Protein AF-A0A7Z3CGA5-F1 (afdb_monomer)

Foldseek 3Di:
DPPLVLLLLLLLLVLVVLLVCLVVCVVVVDDPVVSVVSNVVSVVQNVCCVVVVDGPSPDDPVPVVSVVVSVVSVVVVVVVVD

Sequence (82 aa):
MLLQQQQRHYDRLHHEKRLADLASGQFNHFGRHERLMLETGSKECLRLIREQGMSTNSVDVRDTEHLAVLDAFETTTNTSSA

Radius of gyration: 13.12 Å; Cα contacts (8 Å, |Δi|>4): 58; chains: 1; bounding box: 28×29×33 Å

Structure (mmCIF, N/CA/C/O backbone):
data_AF-A0A7Z3CGA5-F1
#
_entry.id   AF-A0A7Z3CGA5-F1
#
loop_
_atom_site.group_PDB
_atom_site.id
_atom_site.type_symbol
_atom_site.label_atom_id
_atom_site.label_alt_id
_atom_site.label_comp_id
_atom_site.label_asym_id
_atom_site.label_entity_id
_atom_site.label_seq_id
_atom_site.pdbx_PDB_ins_code
_atom_site.Cartn_x
_atom_site.Cartn_y
_atom_site.Cart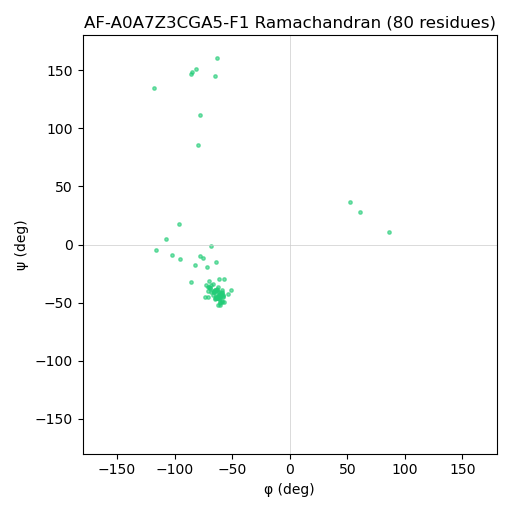n_z
_atom_site.occupancy
_atom_site.B_iso_or_equiv
_atom_site.auth_seq_id
_atom_site.auth_comp_id
_atom_site.auth_asym_id
_atom_site.auth_atom_id
_atom_site.pdbx_PDB_model_num
ATOM 1 N N . MET A 1 1 ? -14.286 -1.782 14.232 1.00 60.88 1 MET A N 1
ATOM 2 C CA . MET A 1 1 ? -13.074 -0.931 14.215 1.00 60.88 1 MET A CA 1
ATOM 3 C C . MET A 1 1 ? -13.501 0.524 14.268 1.00 60.88 1 MET A C 1
ATOM 5 O O . MET A 1 1 ? -14.544 0.844 13.713 1.00 60.88 1 MET A O 1
A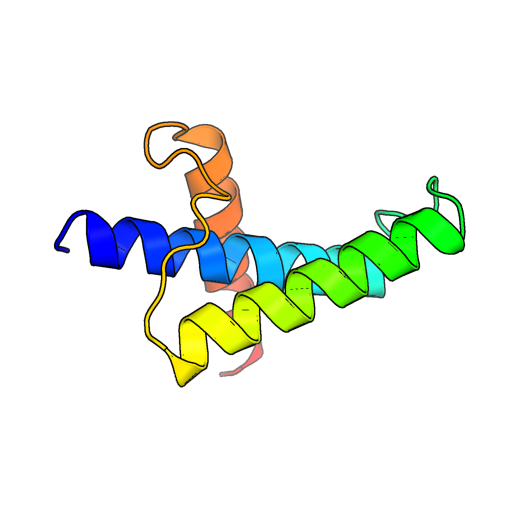TOM 9 N N . LEU A 1 2 ? -12.733 1.401 14.917 1.00 86.25 2 LEU A N 1
ATOM 10 C CA . LEU A 1 2 ? -12.907 2.850 14.747 1.00 86.25 2 LEU A CA 1
ATOM 11 C C . LEU A 1 2 ? -12.564 3.223 13.292 1.00 86.25 2 LEU A C 1
ATOM 13 O O . LEU A 1 2 ? -11.637 2.640 12.733 1.00 86.25 2 LEU A O 1
ATOM 17 N N . LEU A 1 3 ? -13.254 4.197 12.686 1.00 87.38 3 LEU A N 1
ATOM 18 C CA . LEU A 1 3 ? -13.051 4.590 11.276 1.00 87.38 3 LEU A CA 1
ATOM 19 C C . LEU A 1 3 ? -11.571 4.858 10.938 1.00 87.38 3 LEU A C 1
ATOM 21 O O . LEU A 1 3 ? -11.070 4.425 9.907 1.00 87.38 3 LEU A O 1
ATOM 25 N N . GLN A 1 4 ? -10.833 5.491 11.854 1.00 87.81 4 GLN A N 1
ATOM 26 C CA . GLN A 1 4 ? -9.395 5.727 11.693 1.00 87.81 4 GLN A CA 1
ATOM 27 C C . GLN A 1 4 ? -8.553 4.441 11.713 1.00 87.81 4 GLN A C 1
ATOM 29 O O . GLN A 1 4 ? -7.539 4.364 11.029 1.00 87.81 4 GLN A O 1
ATOM 34 N N . GLN A 1 5 ? -8.941 3.428 12.494 1.00 91.94 5 GLN A N 1
ATOM 35 C CA . GLN A 1 5 ? -8.254 2.131 12.489 1.00 91.94 5 GLN A CA 1
ATOM 36 C C . GLN A 1 5 ? -8.480 1.407 11.161 1.00 91.94 5 GLN A C 1
ATOM 38 O O . GLN A 1 5 ? -7.531 0.858 10.609 1.00 91.94 5 GLN A O 1
ATOM 43 N N . GLN A 1 6 ? -9.708 1.463 10.639 1.00 93.50 6 GLN A N 1
ATOM 44 C CA . GLN A 1 6 ? -10.050 0.897 9.337 1.00 93.50 6 GLN A CA 1
ATOM 45 C C . GLN A 1 6 ? -9.266 1.584 8.212 1.00 93.50 6 GLN A C 1
ATOM 47 O O . GLN A 1 6 ? -8.643 0.904 7.404 1.00 93.50 6 GLN A O 1
ATOM 52 N N . GLN A 1 7 ? -9.204 2.921 8.214 1.00 96.06 7 GLN A N 1
ATOM 53 C CA . GLN A 1 7 ? -8.420 3.679 7.236 1.00 96.06 7 GLN A CA 1
ATOM 54 C C . GLN A 1 7 ? -6.946 3.262 7.240 1.00 96.06 7 GLN A C 1
ATOM 56 O O . GLN A 1 7 ? -6.383 2.964 6.192 1.00 96.06 7 GLN A O 1
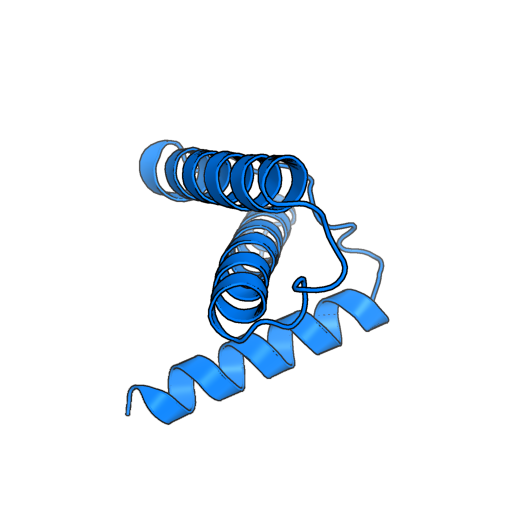ATOM 61 N N . ARG A 1 8 ? -6.313 3.195 8.418 1.00 95.56 8 ARG A N 1
ATOM 62 C CA . ARG A 1 8 ? -4.901 2.794 8.525 1.00 95.56 8 ARG A CA 1
ATOM 63 C C . ARG A 1 8 ? -4.654 1.367 8.070 1.00 95.56 8 ARG A C 1
ATOM 65 O O . ARG A 1 8 ? -3.623 1.093 7.464 1.00 95.56 8 ARG A O 1
ATOM 72 N N . HIS A 1 9 ? -5.574 0.465 8.395 1.00 96.06 9 HIS A N 1
ATOM 73 C CA . HIS A 1 9 ? -5.479 -0.927 7.992 1.00 96.06 9 HIS A CA 1
ATOM 74 C C . HIS A 1 9 ? -5.462 -1.053 6.463 1.00 96.06 9 HIS A C 1
ATOM 76 O O . HIS A 1 9 ? -4.535 -1.656 5.922 1.00 96.06 9 HIS A O 1
ATOM 82 N N . TYR A 1 10 ? -6.406 -0.411 5.773 1.00 97.25 10 TYR A N 1
ATOM 83 C CA . TYR A 1 10 ? -6.472 -0.468 4.314 1.00 97.25 10 TYR A CA 1
ATOM 84 C C . TYR A 1 10 ? -5.378 0.341 3.620 1.00 97.25 10 TYR A C 1
ATOM 86 O O . TYR A 1 10 ? -4.827 -0.125 2.626 1.00 97.25 10 TYR A O 1
ATOM 94 N N . ASP A 1 11 ? -4.972 1.484 4.176 1.00 97.31 11 ASP A N 1
ATOM 95 C CA . ASP A 1 11 ? -3.798 2.211 3.688 1.00 97.31 11 ASP A CA 1
ATOM 96 C C . ASP A 1 11 ? -2.540 1.328 3.744 1.00 97.31 11 ASP A C 1
ATOM 98 O O . ASP A 1 11 ? -1.769 1.287 2.785 1.00 97.31 11 ASP A O 1
ATOM 102 N N . ARG A 1 12 ? -2.333 0.583 4.841 1.00 97.69 12 ARG A N 1
ATOM 103 C CA . ARG A 1 12 ? -1.209 -0.358 4.958 1.00 97.69 12 ARG A CA 1
ATOM 104 C C . ARG A 1 12 ? -1.287 -1.433 3.874 1.00 97.69 12 ARG A C 1
ATOM 106 O O . ARG A 1 12 ? -0.298 -1.628 3.170 1.00 97.69 12 ARG A O 1
ATOM 113 N N . LEU A 1 13 ? -2.434 -2.103 3.740 1.00 98.00 13 LEU A N 1
ATOM 114 C CA . LEU A 1 13 ? -2.611 -3.178 2.758 1.00 98.00 13 LEU A CA 1
ATOM 115 C C . LEU A 1 13 ? -2.370 -2.691 1.330 1.00 98.00 13 LEU A C 1
ATOM 117 O O . LEU A 1 13 ? -1.708 -3.374 0.556 1.00 98.00 13 LEU A O 1
ATOM 121 N N . HIS A 1 14 ? -2.839 -1.491 0.996 1.00 98.00 14 HIS A N 1
ATOM 122 C CA . HIS A 1 14 ? -2.611 -0.872 -0.307 1.00 98.00 14 HIS A CA 1
ATOM 123 C C . HIS A 1 14 ? -1.124 -0.695 -0.624 1.00 98.00 14 HIS A C 1
ATOM 125 O O . HIS A 1 14 ? -0.661 -1.093 -1.696 1.00 98.00 14 HIS A O 1
ATOM 131 N N . HIS A 1 15 ? -0.350 -0.136 0.311 1.00 98.06 15 HIS A N 1
ATOM 132 C CA . HIS A 1 15 ? 1.086 0.072 0.099 1.00 98.06 15 HIS A CA 1
ATOM 133 C C . HIS A 1 15 ? 1.868 -1.249 0.085 1.00 98.06 15 HIS A C 1
ATOM 135 O O . HIS A 1 15 ? 2.783 -1.399 -0.723 1.00 98.06 15 HIS A O 1
ATOM 141 N N . GLU A 1 16 ? 1.497 -2.226 0.917 1.00 97.88 16 GLU A N 1
ATOM 142 C CA . GLU A 1 16 ? 2.104 -3.567 0.913 1.00 97.88 16 GLU A CA 1
ATOM 143 C C . GLU A 1 16 ? 1.822 -4.313 -0.393 1.00 97.88 16 GLU A C 1
ATOM 145 O O . GLU A 1 16 ? 2.753 -4.829 -1.018 1.00 97.88 16 GLU A O 1
ATOM 150 N N . LYS A 1 17 ? 0.569 -4.293 -0.861 1.00 97.31 17 LYS A N 1
ATOM 151 C CA . LYS A 1 17 ? 0.189 -4.881 -2.144 1.00 97.31 17 LYS A CA 1
ATOM 152 C C . LYS A 1 17 ? 0.941 -4.217 -3.290 1.00 97.31 17 LYS A C 1
ATOM 154 O O . LYS A 1 17 ? 1.519 -4.913 -4.115 1.00 97.31 17 LYS A O 1
ATOM 159 N N . ARG A 1 18 ? 1.015 -2.883 -3.327 1.00 97.31 18 ARG A N 1
ATOM 160 C CA . ARG A 1 18 ? 1.742 -2.173 -4.389 1.00 97.31 18 ARG A CA 1
ATOM 161 C C . ARG A 1 18 ? 3.220 -2.569 -4.440 1.00 97.31 18 ARG A C 1
ATOM 163 O O . ARG A 1 18 ? 3.766 -2.707 -5.532 1.00 97.31 18 ARG A O 1
ATOM 170 N N . LEU A 1 19 ? 3.873 -2.763 -3.293 1.00 97.44 19 LEU A N 1
ATOM 171 C CA . LEU A 1 19 ? 5.258 -3.245 -3.251 1.00 97.44 19 LEU A CA 1
ATOM 172 C C . LEU A 1 19 ? 5.382 -4.687 -3.768 1.00 97.44 19 LEU A C 1
ATOM 174 O O . LEU A 1 19 ? 6.319 -4.978 -4.512 1.00 97.44 19 LEU A O 1
ATOM 178 N N . ALA A 1 20 ? 4.433 -5.568 -3.437 1.00 96.12 20 ALA A N 1
ATOM 179 C CA . ALA A 1 20 ? 4.386 -6.928 -3.976 1.00 96.12 20 ALA A CA 1
ATOM 180 C C . ALA A 1 20 ? 4.154 -6.936 -5.501 1.00 96.12 20 ALA A C 1
ATOM 182 O O . ALA A 1 20 ? 4.865 -7.614 -6.243 1.00 96.12 20 ALA A O 1
ATOM 183 N N . ASP A 1 21 ? 3.225 -6.117 -5.987 1.00 95.69 21 ASP A N 1
ATOM 184 C CA . ASP A 1 21 ? 2.925 -5.934 -7.407 1.00 95.69 21 ASP A CA 1
ATOM 185 C C . ASP A 1 21 ? 4.151 -5.381 -8.169 1.00 95.69 21 ASP A C 1
ATOM 187 O O . ASP A 1 21 ? 4.478 -5.851 -9.262 1.00 95.69 21 ASP A O 1
ATOM 191 N N . LEU A 1 22 ? 4.890 -4.428 -7.580 1.00 95.00 22 LEU A N 1
ATOM 192 C CA . LEU A 1 22 ? 6.159 -3.918 -8.122 1.00 95.00 22 LEU A CA 1
ATOM 193 C C . LEU A 1 22 ? 7.218 -5.024 -8.219 1.00 95.00 22 LEU A C 1
ATOM 195 O O . LEU A 1 22 ? 7.869 -5.145 -9.257 1.00 95.00 22 LEU A O 1
ATOM 199 N N . ALA A 1 23 ? 7.363 -5.846 -7.177 1.00 94.06 23 ALA A N 1
ATOM 200 C CA . ALA A 1 23 ? 8.321 -6.950 -7.147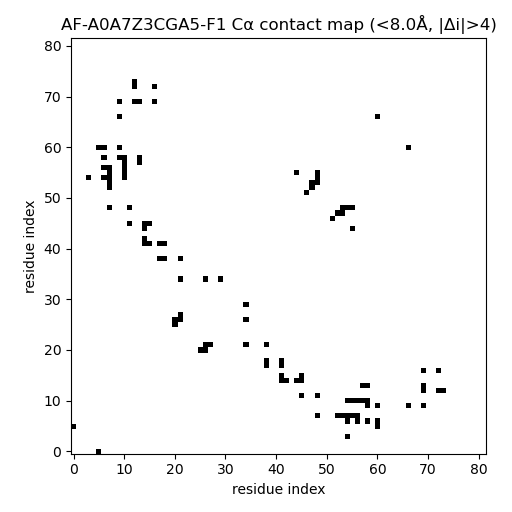 1.00 94.06 23 ALA A CA 1
ATOM 201 C C . ALA A 1 23 ? 7.963 -8.078 -8.133 1.00 94.06 23 ALA A C 1
ATOM 203 O O . ALA A 1 23 ? 8.855 -8.672 -8.735 1.00 94.06 23 ALA A O 1
ATOM 204 N N . SER A 1 24 ? 6.669 -8.342 -8.338 1.00 93.88 24 SER A N 1
ATOM 205 C CA . SER A 1 24 ? 6.175 -9.347 -9.293 1.00 93.88 24 SER A CA 1
ATOM 206 C C . SER A 1 24 ? 6.269 -8.907 -10.761 1.00 93.88 24 SER A C 1
ATOM 208 O O . SER A 1 24 ? 6.105 -9.722 -11.667 1.00 93.88 24 SER A O 1
ATOM 210 N N . GLY A 1 25 ? 6.542 -7.623 -11.015 1.00 91.81 25 GLY A N 1
ATOM 211 C CA . GLY A 1 25 ? 6.639 -7.068 -12.363 1.00 91.81 25 GLY A CA 1
ATOM 212 C C . GLY A 1 25 ? 5.308 -6.610 -12.969 1.00 91.81 25 GLY A C 1
ATOM 213 O O . GLY A 1 25 ? 5.279 -6.256 -14.148 1.00 91.81 25 GLY A O 1
ATOM 21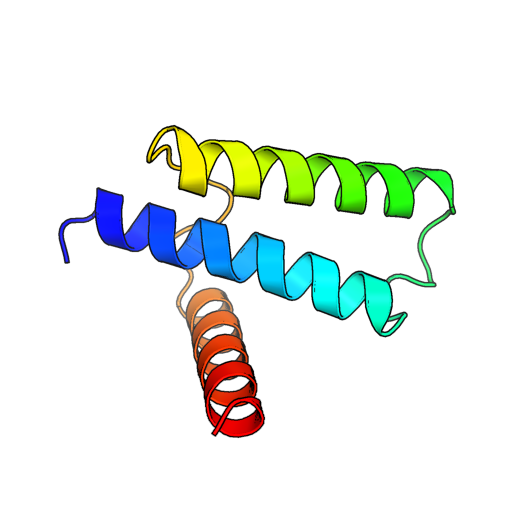4 N N . GLN A 1 26 ? 4.223 -6.536 -12.190 1.00 91.31 26 GLN A N 1
ATOM 215 C CA . GLN A 1 26 ? 2.916 -6.045 -12.658 1.00 91.31 26 GLN A CA 1
ATOM 216 C C . GLN A 1 26 ? 2.993 -4.614 -13.230 1.00 91.31 26 GLN A C 1
ATOM 218 O O . GLN A 1 26 ? 2.273 -4.255 -14.163 1.00 91.31 26 GLN A O 1
ATOM 223 N N . PHE A 1 27 ? 3.931 -3.810 -12.727 1.00 90.94 27 PHE A N 1
ATOM 224 C CA . PHE A 1 27 ? 4.184 -2.437 -13.168 1.00 90.94 27 PHE A CA 1
ATOM 225 C C . PHE A 1 27 ? 5.311 -2.300 -14.203 1.00 90.94 27 PHE A C 1
ATOM 227 O O . PHE A 1 27 ? 5.823 -1.204 -14.407 1.00 90.94 27 PHE A O 1
ATOM 234 N N . ASN A 1 28 ? 5.727 -3.376 -14.880 1.00 91.31 28 ASN A N 1
ATOM 235 C CA . ASN A 1 28 ? 6.811 -3.311 -15.875 1.00 91.31 28 ASN A CA 1
ATOM 236 C C . ASN A 1 28 ? 6.494 -2.441 -17.103 1.00 91.31 28 ASN A C 1
ATOM 238 O O . ASN A 1 28 ? 7.410 -2.080 -17.838 1.00 91.31 28 ASN A O 1
ATOM 242 N N . HIS A 1 29 ? 5.223 -2.092 -17.313 1.00 93.31 29 HIS A N 1
ATOM 243 C CA . HIS A 1 29 ? 4.806 -1.126 -18.326 1.00 93.31 29 HIS A CA 1
ATOM 244 C C . HIS A 1 29 ? 5.184 0.324 -17.964 1.00 93.31 29 HIS A C 1
ATOM 246 O O . HIS A 1 29 ? 5.246 1.167 -18.854 1.00 93.31 29 HIS A O 1
ATOM 252 N N . PHE A 1 30 ? 5.463 0.616 -16.688 1.00 91.50 30 PHE A N 1
ATOM 253 C CA . PHE A 1 30 ? 5.969 1.913 -16.244 1.00 91.50 30 PHE A CA 1
ATOM 254 C C . PHE A 1 30 ? 7.479 2.047 -16.443 1.00 91.50 30 PHE A C 1
ATOM 256 O O . PHE A 1 30 ? 8.252 1.086 -16.346 1.00 91.50 30 PHE A O 1
ATOM 263 N N . GLY A 1 31 ? 7.924 3.285 -16.648 1.00 94.56 31 GLY A N 1
ATOM 264 C CA . GLY A 1 31 ? 9.338 3.619 -16.720 1.00 94.56 31 GLY A CA 1
ATOM 265 C C . GLY A 1 31 ? 10.073 3.335 -15.404 1.00 94.56 31 GLY A C 1
ATOM 266 O O . GLY A 1 31 ? 9.490 3.247 -14.321 1.00 94.56 31 GLY A O 1
ATOM 267 N N . ARG A 1 32 ? 11.410 3.226 -15.462 1.00 94.31 32 ARG A N 1
ATOM 268 C CA . ARG A 1 32 ? 12.248 3.025 -14.259 1.00 94.31 32 ARG A CA 1
ATOM 269 C C . ARG A 1 32 ? 11.993 4.090 -13.189 1.00 94.31 32 ARG A C 1
ATOM 271 O O . ARG A 1 32 ? 11.932 3.752 -12.012 1.00 94.31 32 ARG A O 1
ATOM 278 N N . HIS A 1 33 ? 11.876 5.350 -13.599 1.00 95.62 33 HIS A N 1
ATOM 279 C CA . HIS A 1 33 ? 11.671 6.461 -12.675 1.00 95.62 33 HIS A CA 1
ATOM 280 C C . HIS A 1 33 ? 10.326 6.357 -11.941 1.00 95.62 33 HIS A C 1
ATOM 282 O O . HIS A 1 33 ? 10.292 6.451 -10.720 1.00 95.62 33 HIS A O 1
ATOM 288 N N . GLU A 1 34 ? 9.243 6.075 -12.665 1.00 95.75 34 GLU A N 1
ATOM 289 C CA . GLU A 1 34 ? 7.894 5.938 -12.100 1.00 95.75 34 GLU A CA 1
ATOM 290 C C . GLU A 1 34 ? 7.817 4.792 -11.089 1.00 95.75 34 GLU A C 1
ATOM 292 O O . GLU A 1 34 ? 7.315 4.972 -9.981 1.00 95.75 34 GLU A O 1
ATOM 297 N N . ARG A 1 35 ? 8.398 3.632 -11.422 1.00 96.62 35 ARG A N 1
ATOM 298 C CA . ARG A 1 35 ? 8.471 2.494 -10.493 1.00 96.62 35 ARG A CA 1
ATOM 299 C C . ARG A 1 35 ? 9.225 2.848 -9.212 1.00 96.62 35 ARG A C 1
ATOM 301 O O . ARG A 1 35 ? 8.753 2.520 -8.129 1.00 96.62 35 ARG A O 1
ATOM 308 N N . LEU A 1 36 ? 10.352 3.559 -9.323 1.00 96.44 36 LEU A N 1
ATOM 309 C CA . LEU A 1 36 ? 11.138 3.985 -8.160 1.00 96.44 36 LEU A CA 1
ATOM 310 C C . LEU A 1 36 ? 10.368 4.980 -7.279 1.00 96.44 36 LEU A C 1
ATOM 312 O O . LEU A 1 36 ? 10.442 4.893 -6.054 1.00 96.44 36 LEU A O 1
ATOM 316 N N . MET A 1 37 ? 9.620 5.902 -7.889 1.00 97.25 37 MET A N 1
ATOM 317 C CA . MET A 1 37 ? 8.770 6.853 -7.168 1.00 97.25 37 MET A CA 1
ATOM 318 C C . MET A 1 37 ? 7.658 6.132 -6.403 1.00 97.25 37 MET A C 1
ATOM 320 O O . MET A 1 37 ? 7.460 6.395 -5.217 1.00 97.25 37 MET A O 1
ATOM 324 N N . LEU A 1 38 ? 6.977 5.179 -7.047 1.00 96.50 38 LEU A N 1
ATOM 325 C CA . LEU A 1 38 ? 5.945 4.359 -6.411 1.00 96.50 38 LEU A CA 1
ATOM 326 C C . LEU A 1 38 ? 6.512 3.518 -5.263 1.00 96.50 38 LEU A C 1
ATOM 328 O O . LEU A 1 38 ? 5.915 3.468 -4.187 1.00 96.50 38 LEU A O 1
ATOM 332 N N . GLU A 1 39 ? 7.666 2.887 -5.471 1.00 97.81 39 GLU A N 1
ATOM 333 C CA . GLU A 1 39 ? 8.336 2.078 -4.454 1.00 97.81 39 GLU A CA 1
ATOM 334 C C . GLU A 1 39 ? 8.742 2.928 -3.244 1.00 97.81 39 GLU A C 1
ATOM 336 O O . GLU A 1 39 ? 8.392 2.607 -2.107 1.00 97.81 39 GLU A O 1
ATOM 341 N N . THR A 1 40 ? 9.440 4.039 -3.488 1.00 97.69 40 THR A N 1
ATOM 342 C CA . THR A 1 40 ? 9.913 4.954 -2.439 1.00 97.69 40 THR A CA 1
ATOM 343 C C . THR A 1 40 ? 8.744 5.544 -1.658 1.00 97.69 40 THR A C 1
ATOM 345 O O . THR A 1 40 ? 8.746 5.503 -0.429 1.00 97.69 40 THR A O 1
ATOM 348 N N . GLY A 1 41 ? 7.714 6.027 -2.360 1.00 97.62 41 GLY A N 1
ATOM 349 C CA . GLY A 1 41 ? 6.524 6.594 -1.732 1.00 97.62 41 GLY A CA 1
ATOM 350 C C . GLY A 1 41 ? 5.796 5.585 -0.846 1.00 97.62 41 GLY A C 1
ATOM 351 O O . GLY A 1 41 ? 5.427 5.904 0.280 1.00 97.62 41 GLY A O 1
ATOM 352 N N . SER A 1 42 ? 5.659 4.339 -1.305 1.00 97.94 42 SER A N 1
ATOM 353 C CA . SER A 1 42 ? 4.963 3.295 -0.539 1.00 97.94 42 SER A CA 1
ATOM 354 C C . SER A 1 42 ? 5.746 2.874 0.706 1.00 97.94 42 SER A C 1
ATOM 356 O O . SER A 1 42 ? 5.153 2.671 1.764 1.00 97.94 42 SER A O 1
ATOM 358 N N . LYS A 1 43 ? 7.083 2.802 0.620 1.00 98.19 43 LYS A N 1
ATOM 359 C CA . LYS A 1 43 ? 7.945 2.538 1.784 1.00 98.19 43 LYS A CA 1
ATOM 360 C C . LYS A 1 43 ? 7.825 3.635 2.839 1.00 98.19 43 LYS A C 1
ATOM 362 O O . LYS A 1 43 ? 7.691 3.323 4.020 1.00 98.19 43 LYS A O 1
ATOM 367 N N . GLU A 1 44 ? 7.829 4.897 2.419 1.00 98.06 44 GLU A N 1
ATOM 368 C CA . GLU A 1 44 ? 7.692 6.024 3.341 1.00 98.06 44 GLU A CA 1
ATOM 369 C C . GLU A 1 44 ? 6.305 6.057 3.996 1.00 98.06 44 GLU A C 1
ATOM 371 O O . GLU A 1 44 ? 6.193 6.195 5.212 1.00 98.06 44 GLU A O 1
ATOM 376 N N . CYS A 1 45 ? 5.238 5.824 3.230 1.00 97.88 45 CYS A N 1
ATOM 377 C CA . CYS A 1 45 ? 3.888 5.703 3.775 1.00 97.88 45 CYS A CA 1
ATOM 378 C C . CYS A 1 45 ? 3.773 4.583 4.820 1.00 97.88 45 CYS A C 1
ATOM 380 O O . CYS A 1 45 ? 3.206 4.798 5.892 1.00 97.88 45 CYS A O 1
ATOM 382 N N . LEU A 1 46 ? 4.343 3.405 4.551 1.00 98.00 46 LEU A N 1
ATOM 383 C CA . LEU A 1 46 ? 4.366 2.307 5.521 1.00 98.00 46 LEU A CA 1
ATOM 384 C C . LEU A 1 46 ? 5.151 2.665 6.781 1.00 98.00 46 LEU A C 1
ATOM 386 O O . LEU A 1 46 ? 4.720 2.311 7.880 1.00 98.00 46 LEU A O 1
ATOM 390 N N . ARG A 1 47 ? 6.267 3.389 6.642 1.00 97.81 47 ARG A N 1
ATOM 391 C CA . ARG A 1 47 ? 7.031 3.908 7.780 1.00 97.81 47 ARG A CA 1
ATOM 392 C C . ARG A 1 47 ? 6.165 4.826 8.647 1.00 97.81 47 ARG A C 1
ATOM 394 O O . ARG A 1 47 ? 6.068 4.597 9.848 1.00 97.81 47 ARG A O 1
ATOM 401 N N . LEU A 1 48 ? 5.465 5.793 8.047 1.00 96.62 48 LEU A N 1
ATOM 402 C CA . LEU A 1 48 ? 4.556 6.705 8.758 1.00 96.62 48 LEU A CA 1
ATOM 403 C C . LEU A 1 48 ? 3.412 5.962 9.468 1.00 96.62 48 LEU A C 1
ATOM 405 O O . LEU A 1 48 ? 3.105 6.254 10.624 1.00 96.62 48 LEU A O 1
ATOM 409 N N . ILE A 1 49 ? 2.804 4.968 8.814 1.00 96.06 49 ILE A N 1
ATOM 410 C CA . ILE A 1 49 ? 1.734 4.159 9.416 1.00 96.06 49 ILE A CA 1
ATOM 411 C C . ILE A 1 49 ? 2.259 3.375 10.628 1.00 96.06 49 ILE A C 1
ATOM 413 O O . ILE A 1 49 ? 1.611 3.363 11.674 1.00 96.06 49 ILE A O 1
ATOM 417 N N . ARG A 1 50 ? 3.426 2.727 10.504 1.00 95.06 50 ARG A N 1
ATOM 418 C CA . ARG A 1 50 ? 3.997 1.855 11.546 1.00 95.06 50 ARG A CA 1
ATOM 419 C C . ARG A 1 50 ? 4.566 2.636 12.727 1.00 95.06 50 ARG A C 1
ATOM 421 O O . ARG A 1 50 ? 4.318 2.267 13.868 1.00 95.06 50 ARG A O 1
ATOM 428 N N . GLU A 1 51 ? 5.322 3.695 12.458 1.00 96.25 51 GLU A N 1
ATOM 429 C CA . GLU A 1 51 ? 6.047 4.438 13.494 1.00 96.25 51 GLU A CA 1
ATOM 430 C C . GLU A 1 51 ? 5.186 5.511 14.160 1.00 96.25 51 GLU A C 1
ATOM 432 O O . GLU A 1 51 ? 5.365 5.796 15.341 1.00 96.25 51 GLU A O 1
ATOM 437 N N . GLN A 1 52 ? 4.254 6.113 13.417 1.00 94.31 52 GLN A N 1
ATO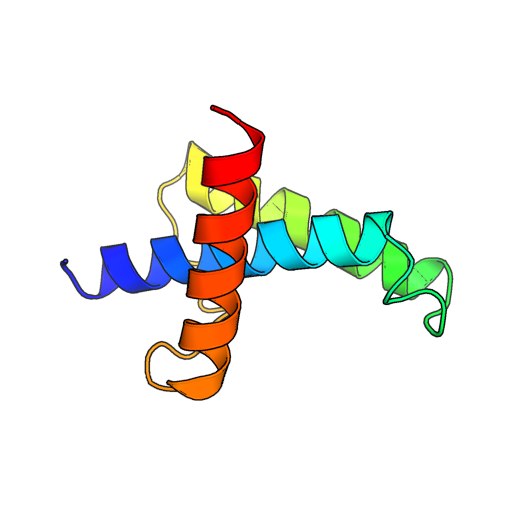M 438 C CA . GLN A 1 52 ? 3.493 7.277 13.885 1.00 94.31 52 GLN A CA 1
ATOM 439 C C . GLN A 1 52 ? 1.995 6.993 14.010 1.00 94.31 52 GLN A C 1
ATOM 441 O O . GLN A 1 52 ? 1.241 7.855 14.458 1.00 94.31 52 GLN A O 1
ATOM 446 N N . GLY A 1 53 ? 1.535 5.801 13.614 1.00 92.62 53 GLY A N 1
ATOM 447 C CA . GLY A 1 53 ? 0.117 5.453 13.658 1.00 92.62 53 GLY A CA 1
ATOM 448 C C . GLY A 1 53 ? -0.745 6.368 12.785 1.00 92.62 53 GLY A C 1
ATOM 449 O O . GLY A 1 53 ? -1.916 6.578 13.105 1.00 92.62 53 GLY A O 1
ATOM 450 N N . MET A 1 54 ? -0.180 6.939 11.717 1.00 93.19 54 MET A N 1
ATOM 451 C CA . MET A 1 54 ? -0.874 7.870 10.823 1.00 93.19 54 MET A CA 1
ATOM 452 C C . MET A 1 54 ? -1.654 7.131 9.736 1.00 93.19 54 MET A C 1
ATOM 454 O O . MET A 1 54 ? -1.221 6.082 9.266 1.00 93.19 54 MET A O 1
ATOM 458 N N . SER A 1 55 ? -2.793 7.683 9.309 1.00 92.69 55 SER A N 1
ATOM 459 C CA . SER A 1 55 ? -3.388 7.322 8.019 1.00 92.69 55 SER A CA 1
ATOM 460 C C . SER A 1 55 ? -2.761 8.160 6.909 1.00 92.69 55 SER A C 1
ATOM 462 O O . SER A 1 55 ? -2.369 9.307 7.117 1.00 92.69 55 SER A O 1
ATOM 464 N N . THR A 1 56 ? -2.667 7.574 5.723 1.00 93.88 56 THR A N 1
ATOM 465 C CA . THR A 1 56 ? -2.190 8.244 4.505 1.00 93.88 56 THR A CA 1
ATOM 466 C C . THR A 1 56 ? -3.341 8.638 3.586 1.00 93.88 56 THR A C 1
ATOM 468 O O . THR A 1 56 ? -3.113 9.360 2.622 1.00 93.88 56 THR A O 1
ATOM 471 N N . ASN A 1 57 ? -4.565 8.181 3.887 1.00 93.69 57 ASN A N 1
ATOM 472 C CA . ASN A 1 57 ? -5.778 8.419 3.103 1.00 93.69 57 ASN A CA 1
ATOM 473 C C . ASN A 1 57 ? -5.578 8.032 1.627 1.00 93.69 57 ASN A C 1
ATOM 475 O O . ASN A 1 57 ? -6.051 8.715 0.722 1.00 93.69 57 ASN A O 1
ATOM 479 N N . SER A 1 58 ? -4.817 6.957 1.398 1.00 94.31 58 SER A N 1
ATOM 480 C CA . SER A 1 58 ? -4.504 6.447 0.059 1.00 94.31 58 SER A CA 1
ATOM 481 C C . SER A 1 58 ? -5.630 5.579 -0.499 1.00 94.31 58 SER A C 1
ATOM 483 O O . SER A 1 58 ? -5.673 5.343 -1.703 1.00 94.31 58 SER A O 1
ATOM 485 N N . VAL A 1 59 ? -6.523 5.104 0.373 1.00 95.69 59 VAL A N 1
ATOM 486 C CA . VAL A 1 59 ? -7.681 4.277 0.028 1.00 95.69 59 VAL A CA 1
ATOM 487 C C . VAL A 1 59 ? -8.968 5.005 0.399 1.00 95.69 59 VAL A C 1
ATOM 489 O O . VAL A 1 59 ? -9.089 5.521 1.510 1.00 95.69 59 VAL A O 1
ATOM 492 N N . ASP A 1 60 ? -9.954 5.004 -0.498 1.00 95.06 60 ASP A N 1
ATOM 493 C CA . ASP A 1 60 ? -11.330 5.336 -0.127 1.00 95.06 60 ASP A CA 1
ATOM 494 C C . ASP A 1 60 ? -11.969 4.121 0.559 1.00 95.06 60 ASP A C 1
ATOM 496 O O . ASP A 1 60 ? -12.233 3.101 -0.070 1.00 95.06 60 ASP A O 1
ATOM 500 N N . VAL A 1 61 ? -12.241 4.224 1.861 1.00 92.31 61 VAL A N 1
ATOM 501 C CA . VAL A 1 61 ? -12.871 3.145 2.649 1.00 92.31 61 VAL A CA 1
ATOM 502 C C . VAL A 1 61 ? -14.332 2.874 2.273 1.00 92.31 61 VAL A C 1
ATOM 504 O O . VAL A 1 61 ? -14.966 2.000 2.863 1.00 92.31 61 VAL A O 1
ATOM 507 N N . ARG A 1 62 ? -14.895 3.629 1.326 1.00 93.56 62 ARG A N 1
ATOM 508 C CA . ARG A 1 62 ? -16.218 3.374 0.745 1.00 93.56 62 ARG A CA 1
ATOM 509 C C . ARG A 1 62 ? -16.152 2.583 -0.560 1.00 93.56 62 ARG A C 1
ATOM 511 O O . ARG A 1 62 ? -17.191 2.101 -1.003 1.00 93.56 62 ARG A O 1
ATOM 518 N N . ASP A 1 63 ? -14.972 2.434 -1.155 1.00 95.69 63 ASP A N 1
ATOM 519 C CA . ASP A 1 63 ? -14.767 1.671 -2.385 1.00 95.69 63 ASP A CA 1
ATOM 520 C C . ASP A 1 63 ? -14.713 0.168 -2.083 1.00 95.69 63 ASP A C 1
ATOM 522 O O . ASP A 1 63 ? -13.653 -0.426 -1.883 1.00 95.69 63 ASP A O 1
ATOM 526 N N . THR A 1 64 ? -15.885 -0.461 -2.026 1.00 94.50 64 THR A N 1
ATOM 527 C CA . THR A 1 64 ? -16.019 -1.872 -1.645 1.00 94.50 64 THR A CA 1
ATOM 528 C C . THR A 1 64 ? -15.288 -2.832 -2.582 1.00 94.50 64 THR A C 1
ATOM 530 O O . THR A 1 64 ? -14.854 -3.890 -2.131 1.00 94.50 64 THR A O 1
ATOM 533 N N . GLU A 1 65 ? -15.144 -2.492 -3.866 1.00 96.50 65 GLU A N 1
ATOM 534 C CA . GLU A 1 65 ? -14.438 -3.340 -4.833 1.00 96.50 65 GLU A CA 1
ATOM 535 C C . GLU A 1 65 ? -12.937 -3.335 -4.552 1.00 96.50 65 GLU A C 1
ATOM 537 O O . GLU A 1 65 ? -12.308 -4.394 -4.481 1.00 96.50 65 GLU A O 1
ATOM 542 N N . HIS A 1 66 ? -12.369 -2.154 -4.313 1.00 96.00 66 HIS A N 1
ATOM 543 C CA . HIS A 1 66 ? -10.962 -2.042 -3.962 1.00 96.00 66 HIS A CA 1
ATOM 544 C C . HIS A 1 66 ? -10.663 -2.680 -2.598 1.00 96.00 66 HIS A C 1
ATOM 546 O O . HIS A 1 66 ? -9.672 -3.402 -2.473 1.00 96.00 66 HIS A O 1
ATOM 552 N N . LEU A 1 67 ? -11.536 -2.499 -1.599 1.00 96.94 67 LEU A N 1
ATOM 553 C CA . LEU A 1 67 ? -11.377 -3.154 -0.295 1.00 96.94 67 LEU A CA 1
ATOM 554 C C . LEU A 1 67 ? -11.353 -4.685 -0.418 1.00 96.94 67 LEU A C 1
ATOM 556 O O . LEU A 1 67 ? -10.480 -5.318 0.170 1.00 96.94 67 LEU A O 1
ATOM 560 N N . ALA A 1 68 ? -12.219 -5.275 -1.250 1.00 97.25 68 ALA A N 1
ATOM 561 C CA . ALA A 1 68 ? -12.238 -6.722 -1.471 1.00 97.25 68 ALA A CA 1
ATOM 562 C C . ALA A 1 68 ? -10.923 -7.252 -2.078 1.00 97.25 68 ALA A C 1
ATOM 564 O O . ALA A 1 68 ? -10.459 -8.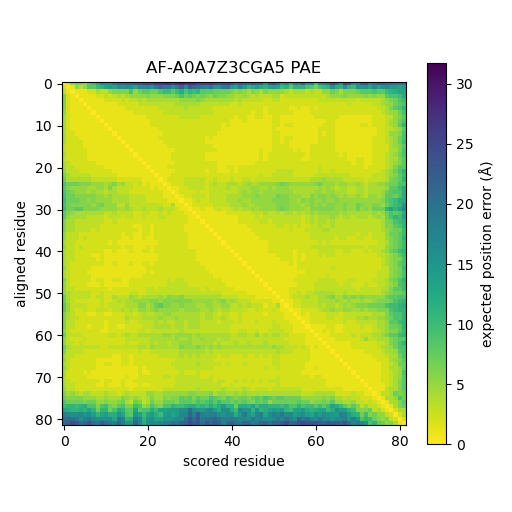335 -1.716 1.00 97.25 68 ALA A O 1
ATOM 565 N N . VAL A 1 69 ? -10.286 -6.484 -2.971 1.00 96.88 69 VAL A N 1
ATOM 566 C CA . VAL A 1 69 ? -8.961 -6.827 -3.518 1.00 96.88 69 VAL A CA 1
ATOM 567 C C . VAL A 1 69 ? -7.889 -6.818 -2.422 1.00 96.88 69 VAL A C 1
ATOM 569 O O . VAL A 1 69 ? -7.013 -7.688 -2.412 1.00 96.88 69 VAL A O 1
ATOM 572 N N . LEU A 1 70 ? -7.951 -5.861 -1.492 1.00 97.25 70 LEU A N 1
ATOM 573 C CA . LEU A 1 70 ? -7.013 -5.764 -0.371 1.00 97.25 70 LEU A CA 1
ATOM 574 C C . LEU A 1 70 ? -7.231 -6.880 0.663 1.00 97.25 70 LEU A C 1
ATOM 576 O O . LEU A 1 70 ? -6.254 -7.474 1.118 1.00 97.25 70 LEU A O 1
ATOM 580 N N . ASP A 1 71 ?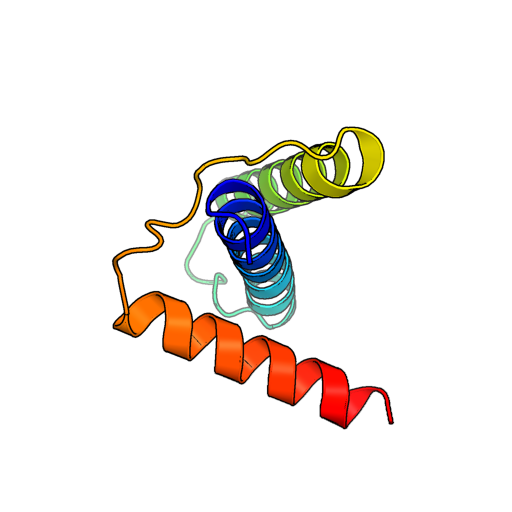 -8.482 -7.226 0.966 1.00 97.38 71 ASP A N 1
ATOM 581 C CA . ASP A 1 71 ? -8.828 -8.339 1.863 1.00 97.38 71 ASP A CA 1
ATOM 582 C C . ASP A 1 71 ? -8.339 -9.690 1.295 1.00 97.38 71 ASP A C 1
ATOM 584 O O . ASP A 1 71 ? -7.779 -10.533 2.009 1.00 97.38 71 ASP A O 1
ATOM 588 N N . ALA A 1 72 ? -8.491 -9.897 -0.020 1.00 96.31 72 ALA A N 1
ATOM 589 C CA . ALA A 1 72 ? -7.985 -11.087 -0.706 1.00 96.31 72 ALA A CA 1
ATOM 590 C C . ALA A 1 72 ? -6.448 -11.166 -0.672 1.00 96.31 72 ALA A C 1
ATOM 592 O O . ALA A 1 72 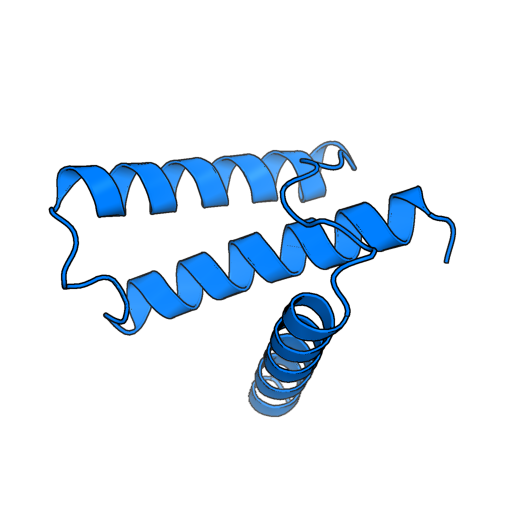? -5.877 -12.243 -0.459 1.00 96.31 72 ALA A O 1
ATOM 593 N N . PHE A 1 73 ? -5.771 -10.026 -0.843 1.00 96.19 73 PHE A N 1
ATOM 594 C CA . PHE A 1 73 ? -4.320 -9.936 -0.700 1.00 96.19 73 PHE A CA 1
ATOM 595 C C . PHE A 1 73 ? -3.872 -10.324 0.716 1.00 96.19 73 PHE A C 1
ATOM 597 O O . PHE A 1 73 ? -3.019 -11.202 0.855 1.00 96.19 73 PHE A O 1
ATOM 604 N N . GLU A 1 74 ? -4.495 -9.758 1.756 1.00 95.94 74 GLU A N 1
ATOM 605 C CA . GLU A 1 74 ? -4.164 -10.064 3.154 1.00 95.94 74 GLU A CA 1
ATOM 606 C C . GLU A 1 74 ? -4.315 -11.560 3.467 1.00 95.94 74 GLU A C 1
ATOM 608 O O . GLU A 1 74 ? -3.419 -12.186 4.046 1.00 95.94 74 GLU A O 1
ATOM 613 N N . THR A 1 75 ? -5.413 -12.164 3.008 1.00 93.31 75 THR A N 1
ATOM 614 C CA . THR A 1 75 ? -5.677 -13.601 3.177 1.00 93.31 75 THR A CA 1
ATOM 615 C C . THR A 1 75 ? -4.587 -14.455 2.522 1.00 93.31 75 THR A C 1
ATOM 617 O O . THR A 1 75 ? -4.096 -15.418 3.121 1.00 93.31 75 THR A O 1
ATOM 620 N N . THR A 1 76 ? -4.156 -14.080 1.316 1.00 88.75 76 THR A N 1
ATOM 621 C CA . THR A 1 76 ? -3.109 -14.797 0.569 1.00 88.75 76 THR A CA 1
ATOM 622 C C . THR A 1 76 ? -1.753 -14.709 1.277 1.00 88.75 76 THR A C 1
ATOM 624 O O . THR A 1 76 ? -1.040 -15.711 1.387 1.00 88.75 76 THR A O 1
ATOM 627 N N . THR A 1 77 ? -1.407 -13.536 1.819 1.00 83.62 77 THR A N 1
ATOM 628 C CA . THR A 1 77 ? -0.153 -13.334 2.563 1.00 83.62 77 THR A CA 1
ATOM 629 C C . THR A 1 77 ? -0.126 -14.064 3.904 1.00 83.62 77 THR A C 1
ATOM 631 O O . THR A 1 77 ? 0.901 -14.641 4.265 1.00 83.62 77 THR A O 1
ATOM 634 N N . ASN A 1 78 ? -1.258 -14.113 4.612 1.00 75.25 78 ASN A N 1
ATOM 635 C CA . ASN A 1 78 ? -1.366 -14.817 5.890 1.00 75.25 78 ASN A CA 1
ATOM 636 C C . ASN A 1 78 ? -1.311 -16.338 5.706 1.00 75.25 78 ASN A C 1
ATOM 638 O O . ASN A 1 78 ? -0.684 -17.026 6.503 1.00 75.25 78 ASN A O 1
ATOM 642 N N . THR A 1 79 ? -1.900 -16.857 4.624 1.00 67.94 79 THR A N 1
ATOM 643 C CA . THR A 1 79 ? -1.849 -18.292 4.295 1.00 67.94 79 THR A CA 1
ATOM 644 C C . THR A 1 79 ? -0.452 -18.732 3.851 1.00 67.94 79 THR A C 1
ATOM 646 O O . THR A 1 79 ? -0.051 -19.855 4.120 1.00 67.94 79 THR A O 1
ATOM 649 N N . SER A 1 80 ? 0.318 -17.847 3.208 1.00 61.03 80 SER A N 1
ATOM 650 C CA . SER A 1 80 ? 1.696 -18.144 2.777 1.00 61.03 80 SER A CA 1
ATOM 651 C C . SER A 1 80 ? 2.728 -18.070 3.914 1.00 61.03 80 SER A C 1
ATOM 653 O O . SER A 1 80 ? 3.882 -18.438 3.709 1.00 61.03 80 SER A O 1
ATOM 655 N N . SER A 1 81 ? 2.333 -17.566 5.089 1.00 57.78 81 SER A N 1
ATOM 656 C CA . SER A 1 81 ? 3.199 -17.390 6.267 1.00 57.78 81 SER A CA 1
ATOM 657 C C . SER A 1 81 ? 2.908 -18.396 7.396 1.00 57.78 81 SER A C 1
ATOM 659 O O . SER A 1 81 ? 3.493 -18.270 8.473 1.00 57.78 81 SER A O 1
ATOM 661 N N . ALA A 1 82 ? 2.001 -19.353 7.163 1.00 48.28 82 ALA A N 1
ATOM 662 C CA . ALA A 1 82 ? 1.610 -20.428 8.081 1.00 48.28 82 ALA A CA 1
ATOM 663 C C . ALA A 1 82 ? 2.175 -21.776 7.614 1.00 48.28 82 ALA A C 1
ATOM 665 O O . ALA A 1 82 ? 2.558 -22.577 8.496 1.00 48.28 82 ALA A O 1
#

pLDDT: mean 92.59, std 9.37, range [48.28, 98.19]

Mean predicted aligned error: 3.79 Å

Solvent-accessible surface area (backbone atoms only — not comparable to full-atom values): 4737 Å² total; per-residue (Å²): 125,59,71,70,56,50,46,31,51,49,29,45,44,52,36,53,48,50,49,50,38,54,74,73,46,76,52,65,88,49,53,75,67,58,49,51,51,54,49,51,52,30,53,52,50,47,47,42,34,71,76,68,69,41,67,78,78,78,52,66,91,80,43,62,69,61,50,51,54,42,54,52,48,53,54,52,55,54,63,75,73,112

Secondary structure (DSSP, 8-state):
--HHHHHHHHHHHHHHHHHHHHHHTTTTTS-HHHHHHHHHHHHHHHHHHHHH------S-TT-HHHHHHHHHHHHHHHHTT-